Protein AF-A0A524F7U3-F1 (afdb_monomer)

Mean predicted aligned error: 18.58 Å

Sequence (153 aa):
MSISDQEYEEMKANARKRGRNLITVGLILVVAGLVLLVWGIVDVLNIDIESGLPFLWKMIVGGALSSIGIIPFGVGMYFYMASKMDKIAKFYSRATGPAMRYTTENVTDGFATGLQKHGMSLGGKETIKVKCRNCGYLESEDAEFCSKCGQSI

Radius of gyration: 33.36 Å; Cα contacts (8 Å, |Δi|>4): 93; chains: 1; bounding box: 62×38×89 Å

Structure (mmCIF, N/CA/C/O backbone):
data_AF-A0A524F7U3-F1
#
_entry.id   AF-A0A524F7U3-F1
#
loop_
_atom_site.group_PDB
_atom_site.id
_atom_site.type_symbol
_atom_site.label_atom_id
_atom_site.label_alt_id
_atom_site.label_comp_id
_atom_site.label_asym_id
_atom_site.label_entity_id
_atom_site.label_seq_id
_atom_site.pdbx_PDB_ins_code
_atom_site.Cartn_x
_atom_site.Cartn_y
_atom_site.Cartn_z
_atom_site.occupancy
_atom_site.B_iso_or_equiv
_atom_site.auth_seq_id
_atom_site.auth_comp_id
_atom_site.auth_asym_id
_atom_site.auth_atom_id
_atom_site.pdbx_PDB_model_num
ATOM 1 N N . MET A 1 1 ? -21.991 22.739 8.383 1.00 53.78 1 MET A N 1
ATOM 2 C CA . MET A 1 1 ? -21.895 22.686 6.911 1.00 53.78 1 MET A CA 1
ATOM 3 C C . MET A 1 1 ? -21.942 21.216 6.519 1.00 53.78 1 MET A C 1
ATOM 5 O O . MET A 1 1 ? -20.926 20.539 6.579 1.00 53.78 1 MET A O 1
ATOM 9 N N . SER A 1 2 ? -23.143 20.678 6.305 1.00 60.88 2 SER A N 1
ATOM 10 C CA . SER A 1 2 ? -23.339 19.296 5.857 1.00 60.88 2 SER A CA 1
ATOM 11 C C . SER A 1 2 ? -23.103 19.264 4.353 1.00 60.88 2 SER A C 1
ATOM 13 O O . SER A 1 2 ? -23.842 19.903 3.609 1.00 60.88 2 SER A O 1
ATOM 15 N N . ILE A 1 3 ? -22.044 18.578 3.929 1.00 68.19 3 ILE A N 1
ATOM 16 C CA . ILE A 1 3 ? -21.825 18.236 2.520 1.00 68.19 3 ILE A CA 1
ATOM 17 C C . ILE A 1 3 ? -23.086 17.520 2.033 1.00 68.19 3 ILE A C 1
ATOM 19 O O . ILE A 1 3 ? -23.571 16.615 2.716 1.00 68.19 3 ILE A O 1
ATOM 23 N N . SER A 1 4 ? -23.647 17.964 0.909 1.00 80.25 4 SER A N 1
ATOM 24 C CA . SER A 1 4 ? -24.853 17.349 0.359 1.00 80.25 4 SER A CA 1
ATOM 25 C C . SER A 1 4 ? -24.560 15.899 -0.050 1.00 80.25 4 SER A C 1
ATOM 27 O O . SER A 1 4 ? -23.473 15.595 -0.548 1.00 80.25 4 SER A O 1
ATOM 29 N N . ASP A 1 5 ? -25.512 14.982 0.152 1.00 80.69 5 ASP A N 1
ATOM 30 C CA . ASP A 1 5 ? -25.320 13.554 -0.167 1.00 80.69 5 ASP A CA 1
ATOM 31 C C . ASP A 1 5 ? -24.908 13.331 -1.638 1.00 80.69 5 ASP A C 1
ATOM 33 O O . ASP A 1 5 ? -24.185 12.386 -1.956 1.00 80.69 5 ASP A O 1
ATOM 37 N N . GLN A 1 6 ? -25.309 14.242 -2.534 1.00 80.81 6 GLN A N 1
ATOM 38 C CA . GLN A 1 6 ? -24.922 14.236 -3.947 1.00 80.81 6 GLN A CA 1
ATOM 39 C C . GLN A 1 6 ? -23.431 14.545 -4.151 1.00 80.81 6 GLN A C 1
ATOM 41 O O . GLN A 1 6 ? -22.740 13.781 -4.827 1.00 80.81 6 GLN A O 1
ATOM 46 N N . GLU A 1 7 ? -22.903 15.601 -3.523 1.00 79.50 7 GLU A N 1
ATOM 47 C CA . GLU A 1 7 ? -21.473 15.946 -3.599 1.00 79.50 7 GLU A CA 1
ATOM 48 C C . GLU A 1 7 ? -20.590 14.835 -3.014 1.00 79.50 7 GLU A C 1
ATOM 50 O O . GLU A 1 7 ? -19.495 14.557 -3.514 1.00 79.50 7 GLU A O 1
ATOM 55 N N . TYR A 1 8 ? -21.072 14.153 -1.973 1.00 74.06 8 TYR A N 1
ATOM 56 C CA . TYR A 1 8 ? -20.359 13.038 -1.359 1.00 74.06 8 TYR A CA 1
ATOM 57 C C . TYR A 1 8 ? -20.230 11.824 -2.297 1.00 74.06 8 TYR A C 1
ATOM 59 O O . TYR A 1 8 ? -19.153 11.221 -2.399 1.00 74.06 8 TYR A O 1
ATOM 67 N N . GLU A 1 9 ? -21.292 11.483 -3.030 1.00 78.69 9 GLU A N 1
ATOM 68 C CA . GLU A 1 9 ? -21.268 10.385 -4.003 1.00 78.69 9 GLU A CA 1
ATOM 69 C C . GLU A 1 9 ? -20.417 10.715 -5.242 1.00 78.69 9 GLU A C 1
ATOM 71 O O . GLU A 1 9 ? -19.669 9.854 -5.727 1.00 78.69 9 GLU A O 1
ATOM 76 N N . GLU A 1 10 ? -20.422 11.966 -5.712 1.00 80.31 10 GLU A N 1
ATOM 77 C CA . GLU A 1 10 ? -19.547 12.404 -6.809 1.00 80.31 10 GLU A CA 1
ATOM 78 C C . GLU A 1 10 ? -18.062 12.376 -6.420 1.00 80.31 10 GLU A C 1
ATOM 80 O O . GLU A 1 10 ? -17.220 11.866 -7.177 1.00 80.31 10 GLU A O 1
ATOM 85 N N . MET A 1 11 ? -17.724 12.832 -5.209 1.00 73.12 11 MET A N 1
ATOM 86 C CA . MET A 1 11 ? -16.360 12.737 -4.678 1.00 73.12 11 MET A CA 1
ATOM 87 C C . MET A 1 11 ? -15.888 11.280 -4.592 1.00 73.12 11 MET A C 1
ATOM 89 O O . MET A 1 11 ? -14.767 10.960 -5.010 1.00 73.12 11 MET A O 1
ATOM 93 N N . LYS A 1 12 ? -16.753 10.363 -4.140 1.00 74.19 12 LYS A N 1
ATOM 94 C CA . LYS A 1 12 ? -16.455 8.921 -4.112 1.00 74.19 12 LYS A CA 1
ATOM 95 C C . LYS A 1 12 ? -16.252 8.332 -5.507 1.00 74.19 12 LYS A C 1
ATOM 97 O O . LYS A 1 12 ? -15.342 7.515 -5.701 1.00 74.19 12 LYS A O 1
ATOM 102 N N . ALA A 1 13 ? -17.076 8.711 -6.481 1.00 78.38 13 ALA A N 1
ATOM 103 C CA . ALA A 1 13 ? -16.971 8.214 -7.851 1.00 78.38 13 ALA A CA 1
ATOM 104 C C . ALA A 1 13 ? -15.653 8.648 -8.515 1.00 78.38 13 ALA A C 1
ATOM 106 O O . ALA A 1 13 ? -14.965 7.830 -9.141 1.00 78.38 13 ALA A O 1
ATOM 107 N N . ASN A 1 14 ? -15.256 9.904 -8.313 1.00 79.06 14 ASN A N 1
ATOM 108 C CA . ASN A 1 14 ? -14.004 10.446 -8.834 1.00 79.06 14 ASN A CA 1
ATOM 109 C C . ASN A 1 14 ? -12.776 9.837 -8.143 1.00 79.06 14 ASN A C 1
ATOM 111 O O . ASN A 1 14 ? -11.815 9.464 -8.825 1.00 79.06 14 ASN A O 1
ATOM 115 N N . ALA A 1 15 ? -12.829 9.628 -6.824 1.00 70.19 15 ALA A N 1
ATOM 116 C CA . ALA A 1 15 ? -11.778 8.928 -6.085 1.00 70.19 15 ALA A CA 1
ATOM 117 C C . ALA A 1 15 ? -11.594 7.478 -6.572 1.00 70.19 15 ALA A C 1
ATOM 119 O O . ALA A 1 15 ? -10.464 7.018 -6.744 1.00 70.19 15 ALA A O 1
ATOM 120 N N . ARG A 1 16 ? -12.688 6.768 -6.892 1.00 69.81 16 ARG A N 1
ATOM 121 C CA . ARG A 1 16 ? -12.638 5.405 -7.457 1.00 69.81 16 ARG A CA 1
ATOM 122 C C . ARG A 1 16 ? -11.972 5.343 -8.826 1.00 69.81 16 ARG A C 1
ATOM 124 O O . ARG A 1 16 ? -11.188 4.425 -9.074 1.00 6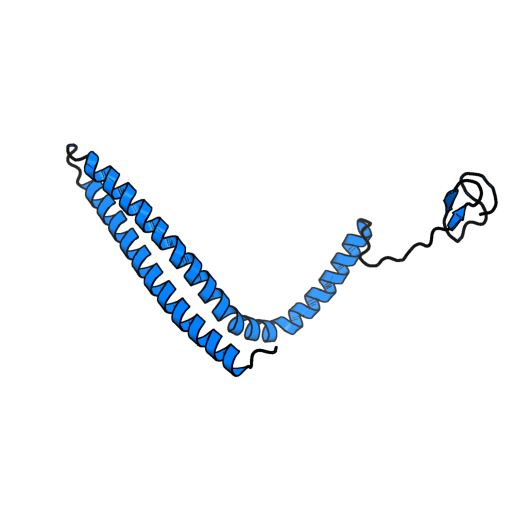9.81 16 ARG A O 1
ATOM 131 N N . LYS A 1 17 ? -12.303 6.277 -9.724 1.00 77.25 17 LYS A N 1
ATOM 132 C CA . LYS A 1 17 ? -11.700 6.341 -11.066 1.00 77.25 17 LYS A CA 1
ATOM 133 C C . LYS A 1 17 ? -10.208 6.654 -10.972 1.00 77.25 17 LYS A C 1
ATOM 135 O O . LYS A 1 17 ? -9.400 5.931 -11.549 1.00 77.25 17 LYS A O 1
ATOM 140 N N . ARG A 1 18 ? -9.840 7.664 -10.176 1.00 74.25 18 ARG A N 1
ATOM 141 C CA . ARG A 1 18 ? -8.436 8.045 -9.959 1.00 74.25 18 ARG A CA 1
ATOM 142 C C . ARG A 1 18 ? -7.631 6.915 -9.314 1.00 74.25 18 ARG A C 1
ATOM 144 O O . ARG A 1 18 ? -6.559 6.599 -9.813 1.00 74.25 18 ARG A O 1
ATOM 151 N N . GLY A 1 19 ? -8.176 6.240 -8.299 1.00 68.88 19 GLY A N 1
ATOM 152 C CA . GLY A 1 19 ? -7.509 5.112 -7.639 1.00 68.88 19 GLY A CA 1
ATOM 153 C C . GLY A 1 19 ? -7.250 3.922 -8.569 1.00 68.88 19 GLY A C 1
ATOM 154 O O . GLY A 1 19 ? -6.168 3.343 -8.544 1.00 68.88 19 GLY A O 1
ATOM 155 N N . ARG A 1 20 ? -8.200 3.586 -9.453 1.00 76.81 20 ARG A N 1
ATOM 156 C CA . ARG A 1 20 ? -8.021 2.495 -10.428 1.00 76.81 20 ARG A CA 1
ATOM 157 C C . ARG A 1 20 ? -6.918 2.795 -11.440 1.00 76.81 20 ARG A C 1
ATOM 159 O O . ARG A 1 20 ? -6.109 1.920 -11.744 1.00 76.81 20 ARG A O 1
ATOM 166 N N . ASN A 1 21 ? -6.873 4.030 -11.929 1.00 80.56 21 ASN A N 1
ATOM 167 C CA . ASN A 1 21 ? -5.836 4.457 -12.860 1.00 80.56 21 ASN A CA 1
ATOM 168 C C . ASN A 1 21 ? -4.463 4.448 -12.173 1.00 80.56 21 ASN A C 1
ATOM 170 O O . ASN A 1 21 ? -3.505 3.945 -12.748 1.00 80.56 21 ASN A O 1
ATOM 174 N N . LEU A 1 22 ? -4.386 4.904 -10.918 1.00 74.81 22 LEU A N 1
ATOM 175 C CA . LEU A 1 22 ? -3.142 4.934 -10.144 1.00 74.81 22 LEU A CA 1
ATOM 176 C C . LEU A 1 22 ?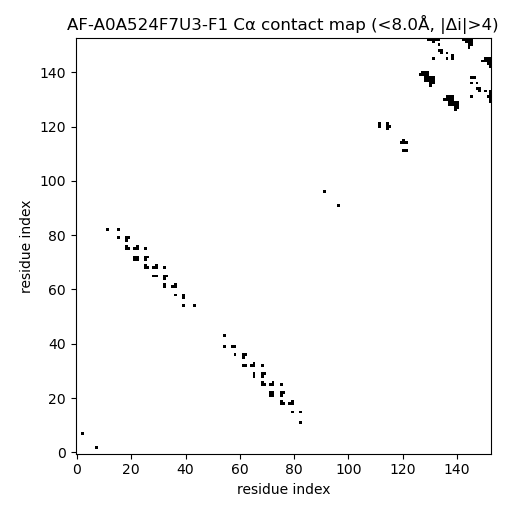 -2.588 3.524 -9.868 1.00 74.81 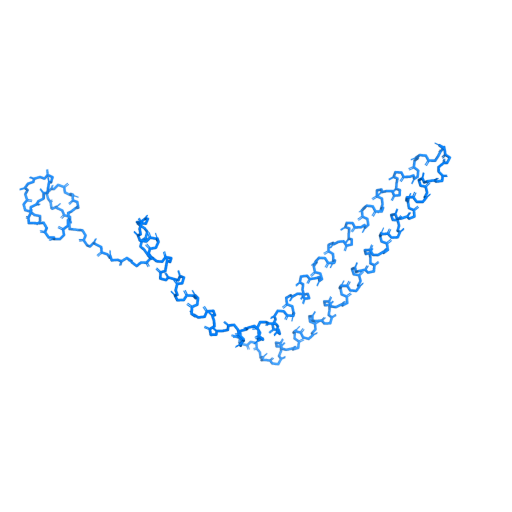22 LEU A C 1
ATOM 178 O O . LEU A 1 22 ? -1.388 3.305 -10.007 1.00 74.81 22 LEU A O 1
ATOM 182 N N . ILE A 1 23 ? -3.456 2.544 -9.581 1.00 72.81 23 ILE A N 1
ATOM 183 C CA . ILE A 1 23 ? -3.055 1.130 -9.458 1.00 72.81 23 ILE A CA 1
ATOM 184 C C . ILE A 1 23 ? -2.562 0.568 -10.785 1.00 72.81 23 ILE A C 1
ATOM 186 O O . ILE A 1 23 ? -1.558 -0.133 -10.811 1.00 72.81 23 ILE A O 1
ATOM 190 N N . THR A 1 24 ? -3.268 0.854 -11.880 1.00 80.81 24 THR A N 1
ATOM 191 C CA . THR A 1 24 ? -2.904 0.324 -13.201 1.00 80.81 24 THR A CA 1
ATOM 192 C C . THR A 1 24 ? -1.528 0.838 -13.616 1.00 80.81 24 THR A C 1
ATOM 194 O O . THR A 1 24 ? -0.676 0.054 -14.023 1.00 80.81 24 THR A O 1
ATOM 197 N N . VAL A 1 25 ? -1.278 2.138 -13.427 1.00 81.69 25 VAL A N 1
ATOM 198 C CA . VAL A 1 25 ? 0.032 2.755 -13.677 1.00 81.69 25 VAL A CA 1
ATOM 199 C C . VAL A 1 25 ? 1.101 2.163 -12.756 1.00 81.69 25 VAL A C 1
ATOM 201 O O . VAL A 1 25 ? 2.167 1.791 -13.238 1.00 81.69 25 VAL A O 1
ATOM 204 N N . GLY A 1 26 ? 0.813 2.006 -11.459 1.00 73.75 26 GLY A N 1
ATOM 205 C CA . GLY A 1 26 ? 1.740 1.384 -10.508 1.00 73.75 26 GLY A CA 1
ATOM 206 C C . GLY A 1 26 ? 2.103 -0.058 -10.879 1.00 73.75 26 GLY A C 1
ATOM 207 O O . GLY A 1 26 ? 3.273 -0.423 -10.843 1.00 73.75 26 GLY A O 1
ATOM 208 N N . LEU A 1 27 ? 1.127 -0.865 -11.305 1.00 80.12 27 LEU A N 1
ATOM 209 C CA . LEU A 1 27 ? 1.347 -2.253 -11.717 1.00 80.12 27 LEU A CA 1
ATOM 210 C C . LEU A 1 27 ? 2.209 -2.340 -12.979 1.00 80.12 27 LEU A C 1
ATOM 212 O O . LEU A 1 27 ? 3.126 -3.153 -13.030 1.00 80.12 27 LEU A O 1
ATOM 216 N N . ILE A 1 28 ? 1.961 -1.476 -13.967 1.00 84.25 28 ILE A N 1
ATOM 217 C CA . ILE A 1 28 ? 2.789 -1.401 -15.180 1.00 84.25 28 ILE A CA 1
ATOM 218 C C . ILE A 1 28 ? 4.238 -1.061 -14.814 1.00 84.25 28 ILE A C 1
ATOM 220 O O . ILE A 1 28 ? 5.159 -1.689 -15.330 1.00 84.25 28 ILE A O 1
ATOM 224 N N . LEU A 1 29 ? 4.448 -0.113 -13.896 1.00 79.12 29 LEU A N 1
ATOM 225 C CA . LEU A 1 29 ? 5.785 0.319 -13.480 1.00 79.12 29 LEU A CA 1
ATOM 226 C C . LEU A 1 29 ? 6.542 -0.783 -12.721 1.00 79.12 29 LEU A C 1
ATOM 228 O O . LEU A 1 29 ? 7.730 -0.992 -12.964 1.00 79.12 29 LEU A O 1
ATOM 232 N N . VAL A 1 30 ? 5.848 -1.535 -11.860 1.00 77.81 30 VAL A N 1
ATOM 233 C CA . VAL A 1 30 ? 6.414 -2.702 -11.161 1.00 77.81 30 VAL A CA 1
ATOM 234 C C . VAL A 1 30 ? 6.767 -3.813 -12.148 1.00 77.81 30 VAL A C 1
ATOM 236 O O . VAL A 1 30 ? 7.872 -4.346 -12.082 1.00 77.81 30 VAL A O 1
ATOM 239 N N . VAL A 1 31 ? 5.876 -4.138 -13.090 1.00 82.62 31 VAL A N 1
ATOM 240 C CA . VAL A 1 31 ? 6.137 -5.158 -14.120 1.00 82.62 31 VAL A CA 1
ATOM 241 C C . VAL A 1 31 ? 7.322 -4.750 -14.999 1.00 82.62 31 VAL A C 1
ATOM 243 O O . VAL A 1 31 ? 8.206 -5.570 -15.234 1.00 82.62 31 VAL A O 1
ATOM 246 N N . ALA A 1 32 ? 7.399 -3.486 -15.420 1.00 80.88 32 ALA A N 1
ATOM 247 C CA . ALA A 1 32 ? 8.533 -2.966 -16.185 1.00 80.88 32 ALA A CA 1
ATOM 248 C C . ALA A 1 32 ? 9.857 -3.063 -15.403 1.00 80.88 32 ALA A C 1
ATOM 250 O O . ALA A 1 32 ? 10.869 -3.494 -15.957 1.00 80.88 32 ALA A O 1
ATOM 251 N N . GLY A 1 33 ? 9.851 -2.732 -14.106 1.00 72.19 33 GLY A N 1
ATOM 252 C CA . GLY A 1 33 ? 11.016 -2.901 -13.232 1.00 72.19 33 GLY A CA 1
ATOM 253 C C . GLY A 1 33 ? 11.439 -4.365 -13.067 1.00 72.19 33 GLY A C 1
ATOM 254 O O . GLY A 1 33 ? 12.629 -4.673 -13.082 1.00 72.19 33 GLY A O 1
ATOM 255 N N . LEU A 1 34 ? 10.475 -5.283 -12.973 1.00 81.50 34 LEU A N 1
ATOM 256 C CA . LEU A 1 34 ? 10.732 -6.720 -12.847 1.00 81.50 34 LEU A CA 1
ATOM 257 C C . LEU A 1 34 ? 11.342 -7.293 -14.136 1.00 81.50 34 LEU A C 1
ATOM 259 O O . LEU A 1 34 ? 12.302 -8.056 -14.073 1.00 81.50 34 LEU A O 1
ATOM 263 N N . VAL A 1 35 ? 10.860 -6.860 -15.305 1.00 82.38 35 VAL A N 1
ATOM 264 C CA . VAL A 1 35 ? 11.445 -7.222 -16.609 1.00 82.38 35 VAL A CA 1
ATOM 265 C C . VAL A 1 35 ? 12.889 -6.729 -16.731 1.00 82.38 35 VAL A C 1
ATOM 267 O O . VAL A 1 35 ? 13.753 -7.494 -17.154 1.00 82.38 35 VAL A O 1
ATOM 270 N N . LEU A 1 36 ? 13.175 -5.492 -16.307 1.00 76.00 36 LEU A N 1
ATOM 271 C CA . LEU A 1 36 ? 14.538 -4.946 -16.283 1.00 76.00 36 LEU A CA 1
ATOM 272 C C . LEU A 1 36 ? 15.473 -5.742 -15.359 1.00 76.00 36 LEU A C 1
ATOM 274 O O . LEU A 1 36 ? 16.625 -5.976 -15.721 1.00 76.00 36 LEU A O 1
ATOM 278 N N . LEU A 1 37 ? 14.988 -6.198 -14.198 1.00 72.19 37 LEU A N 1
ATOM 279 C CA . LEU A 1 37 ? 15.766 -7.063 -13.304 1.00 72.19 37 LEU A CA 1
ATOM 280 C C . LEU A 1 37 ? 16.058 -8.427 -13.932 1.00 72.19 37 LEU A C 1
ATOM 282 O O . LEU A 1 37 ? 17.188 -8.902 -13.851 1.00 72.19 37 LEU A O 1
ATOM 286 N N . VAL A 1 38 ? 15.070 -9.040 -14.589 1.00 79.94 38 VAL A N 1
ATOM 287 C CA . VAL A 1 38 ? 15.258 -10.323 -15.283 1.00 79.94 38 VAL A CA 1
ATOM 288 C C . VAL A 1 38 ? 16.260 -10.179 -16.430 1.00 79.94 38 VAL A C 1
ATOM 290 O O . VAL A 1 38 ? 17.150 -11.014 -16.556 1.00 79.94 38 VAL A O 1
ATOM 293 N N . TRP A 1 39 ? 16.180 -9.102 -17.215 1.00 79.12 39 TRP A N 1
ATOM 294 C CA . TRP A 1 39 ? 17.188 -8.787 -18.235 1.00 79.12 39 TRP A CA 1
ATOM 295 C C . TRP A 1 39 ? 18.585 -8.616 -17.631 1.00 79.12 39 TRP A C 1
ATOM 297 O O . TRP A 1 39 ? 19.542 -9.180 -18.151 1.00 79.12 39 TRP A O 1
ATOM 307 N N . GLY A 1 40 ? 18.701 -7.924 -16.495 1.00 67.38 40 GLY A N 1
ATOM 308 C CA . GLY A 1 40 ? 19.966 -7.809 -15.768 1.00 67.38 40 GLY A CA 1
ATOM 309 C C . GLY A 1 40 ? 20.535 -9.160 -15.319 1.00 67.38 40 GLY A C 1
ATOM 310 O O . GLY A 1 40 ? 21.743 -9.356 -15.378 1.00 67.38 40 GLY A O 1
ATOM 311 N N . ILE A 1 41 ? 19.688 -10.113 -14.916 1.00 71.38 41 ILE A N 1
ATOM 312 C CA . ILE A 1 41 ? 20.115 -11.474 -14.544 1.00 71.38 41 ILE A CA 1
ATOM 313 C C . ILE A 1 41 ? 20.568 -12.273 -15.774 1.00 71.38 41 ILE A C 1
ATOM 315 O O . ILE A 1 41 ? 21.544 -13.014 -15.697 1.00 71.38 41 ILE A O 1
ATOM 319 N N . VAL A 1 42 ? 19.896 -12.126 -16.917 1.00 73.00 42 VAL A N 1
ATOM 320 C CA . VAL A 1 42 ? 20.319 -12.784 -18.165 1.00 73.00 42 VAL A CA 1
ATOM 321 C C . VAL A 1 42 ? 21.663 -12.232 -18.648 1.00 73.00 42 VAL A C 1
ATOM 323 O O . VAL A 1 42 ? 22.511 -13.015 -19.074 1.00 73.00 42 VAL A O 1
ATOM 326 N N . ASP A 1 43 ? 21.899 -10.924 -18.511 1.00 66.69 43 ASP A N 1
ATOM 327 C CA . ASP A 1 43 ? 23.213 -10.317 -18.762 1.00 66.69 43 ASP A 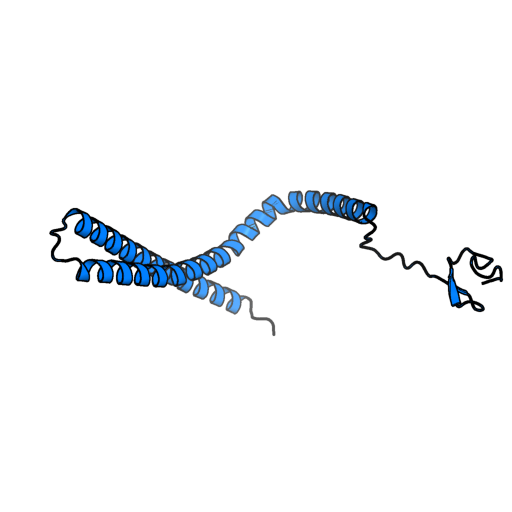CA 1
ATOM 328 C C . ASP A 1 43 ? 24.293 -10.911 -17.828 1.00 66.69 43 ASP A C 1
ATOM 330 O O . ASP A 1 43 ? 25.421 -11.121 -18.262 1.00 66.69 43 ASP A O 1
ATOM 334 N N . VAL A 1 44 ? 23.954 -11.253 -16.573 1.00 62.16 44 VAL A N 1
ATOM 335 C CA . VAL A 1 44 ? 24.879 -11.900 -15.612 1.00 62.16 44 VAL A CA 1
ATOM 336 C C . VAL A 1 44 ? 25.262 -13.325 -16.009 1.00 62.16 44 VAL A C 1
ATOM 338 O O . VAL A 1 44 ? 26.382 -13.765 -15.760 1.00 62.16 44 VAL A O 1
ATOM 341 N N . LEU A 1 45 ? 24.345 -14.069 -16.621 1.00 66.44 45 LEU A N 1
ATOM 342 C CA . LEU A 1 45 ? 24.605 -15.449 -17.040 1.00 66.44 45 LEU A CA 1
ATOM 343 C C . LEU A 1 45 ? 25.365 -15.536 -18.375 1.00 66.44 45 LEU A C 1
ATOM 345 O O . LEU A 1 45 ? 25.818 -16.619 -18.733 1.00 66.44 45 LEU A O 1
ATOM 349 N N . ASN A 1 46 ? 25.536 -14.410 -19.077 1.00 68.75 46 ASN A N 1
ATOM 350 C CA . ASN A 1 46 ? 26.279 -14.295 -20.337 1.00 68.75 46 ASN A CA 1
ATOM 351 C C . ASN A 1 46 ? 27.609 -13.516 -20.190 1.00 68.75 46 ASN A C 1
ATOM 353 O O . ASN A 1 46 ? 28.109 -12.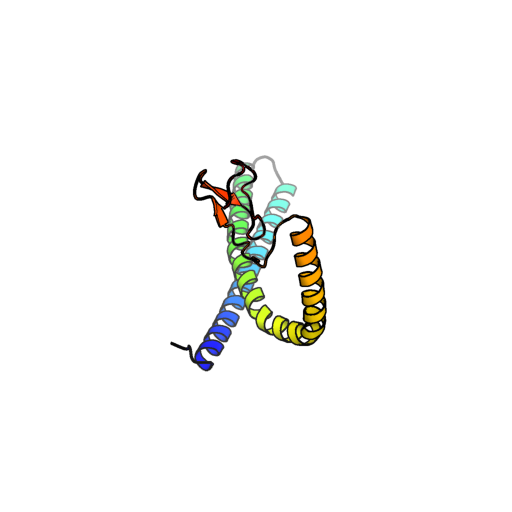982 -21.176 1.00 68.75 46 ASN A O 1
ATOM 357 N N . ILE A 1 47 ? 28.175 -13.396 -18.979 1.00 64.94 47 ILE A N 1
ATOM 358 C CA . ILE A 1 47 ? 29.340 -12.525 -18.723 1.00 64.94 47 ILE A CA 1
ATOM 359 C C . ILE A 1 47 ? 30.624 -13.027 -19.410 1.00 64.94 47 ILE A C 1
ATOM 361 O O . ILE A 1 47 ? 31.182 -14.053 -19.022 1.00 64.94 47 ILE A O 1
ATOM 365 N N . ASP A 1 48 ? 31.162 -12.186 -20.300 1.00 57.34 48 ASP A N 1
ATOM 366 C CA . ASP A 1 48 ? 32.601 -11.971 -20.485 1.00 57.34 48 ASP A CA 1
ATOM 367 C C . ASP A 1 48 ? 33.094 -10.945 -19.441 1.00 57.34 48 ASP A C 1
ATOM 369 O O . ASP A 1 48 ? 32.504 -9.880 -19.248 1.00 57.34 48 ASP A O 1
ATOM 373 N N . ILE A 1 49 ? 34.177 -11.269 -18.729 1.00 55.28 49 ILE A N 1
ATOM 374 C CA . ILE A 1 49 ? 34.640 -10.612 -17.482 1.00 55.28 49 ILE A CA 1
ATOM 375 C C . ILE A 1 49 ? 35.085 -9.137 -17.665 1.00 55.28 49 ILE A C 1
ATOM 377 O O . ILE A 1 49 ? 35.338 -8.426 -16.692 1.00 55.28 49 ILE A O 1
ATOM 381 N N . GLU A 1 50 ? 35.117 -8.619 -18.891 1.00 56.31 50 GLU A N 1
ATOM 382 C CA . GLU A 1 50 ? 35.602 -7.268 -19.207 1.00 56.31 50 GLU A CA 1
ATOM 383 C C . GLU A 1 50 ? 34.563 -6.149 -18.944 1.00 56.31 50 GLU A C 1
ATOM 385 O O . GLU A 1 50 ? 34.915 -4.974 -18.832 1.00 56.31 50 GLU A O 1
ATOM 390 N N . SER A 1 51 ? 33.279 -6.482 -18.754 1.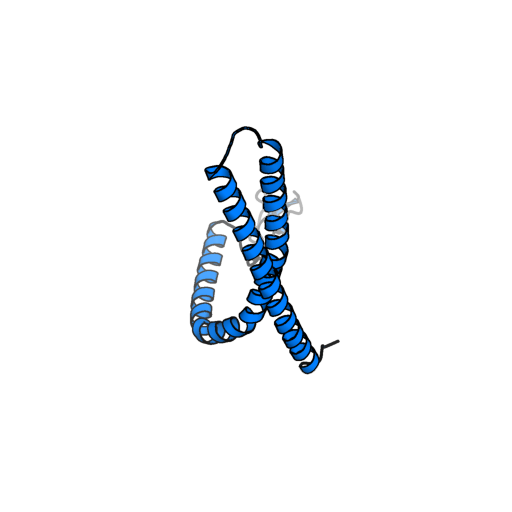00 59.72 51 SER A N 1
ATOM 391 C CA . SER A 1 51 ? 32.177 -5.506 -18.640 1.00 59.72 51 SER A CA 1
ATOM 392 C C . SER A 1 51 ? 31.634 -5.298 -17.212 1.00 59.72 51 SER A C 1
ATOM 394 O O . SER A 1 51 ? 30.430 -5.113 -17.018 1.00 59.72 51 SER A O 1
ATOM 396 N N . GLY A 1 52 ? 32.489 -5.320 -16.185 1.00 56.12 52 GLY A N 1
ATOM 397 C CA . GLY A 1 52 ? 32.064 -5.214 -14.775 1.00 56.12 52 GLY A CA 1
ATOM 398 C C . GLY A 1 52 ? 31.429 -3.870 -14.359 1.00 56.12 52 GLY A C 1
ATOM 399 O O . GLY A 1 52 ? 30.568 -3.838 -13.479 1.00 56.12 52 GLY A O 1
ATOM 400 N N . LEU A 1 53 ? 31.790 -2.752 -15.004 1.00 59.50 53 LEU A N 1
ATOM 401 C CA . LEU A 1 53 ? 31.235 -1.418 -14.704 1.00 59.50 53 LEU A CA 1
ATOM 402 C C . LEU A 1 53 ? 29.763 -1.204 -15.140 1.00 59.50 53 LEU A C 1
ATOM 404 O O . LEU A 1 53 ? 28.980 -0.707 -14.326 1.00 59.50 53 LEU A O 1
ATOM 408 N N . PRO A 1 54 ? 29.330 -1.552 -16.372 1.00 64.19 54 PRO A N 1
ATOM 409 C CA . PRO A 1 54 ? 27.935 -1.361 -16.796 1.00 64.19 54 PRO A CA 1
ATOM 410 C C . PRO A 1 54 ? 26.930 -2.257 -16.052 1.00 64.19 54 PRO A C 1
ATOM 412 O O . PRO A 1 54 ? 25.742 -1.935 -16.011 1.00 64.19 54 PRO A O 1
ATOM 415 N N . PHE A 1 55 ? 27.386 -3.347 -15.429 1.00 62.38 55 PHE A N 1
ATOM 416 C CA . PHE A 1 55 ? 26.549 -4.235 -14.620 1.00 62.38 55 PHE A CA 1
ATOM 417 C C . PHE A 1 55 ? 26.066 -3.573 -13.316 1.00 62.38 55 PHE A C 1
ATOM 419 O O . PHE A 1 55 ? 24.861 -3.530 -13.052 1.00 62.38 55 PHE A O 1
ATOM 426 N N . LEU A 1 56 ? 26.984 -2.997 -12.529 1.00 64.75 56 LEU A N 1
ATOM 427 C CA . LEU A 1 56 ? 26.639 -2.341 -11.259 1.00 64.75 56 LEU A CA 1
ATOM 428 C C . LEU A 1 56 ? 25.675 -1.165 -11.474 1.00 64.75 56 LEU A C 1
ATOM 430 O O . LEU A 1 56 ? 24.732 -0.985 -10.704 1.00 64.75 56 LEU A O 1
ATOM 434 N N . TRP A 1 57 ? 25.848 -0.415 -12.566 1.00 68.31 57 TRP A N 1
ATOM 435 C CA . TRP A 1 57 ? 24.935 0.665 -12.944 1.00 68.31 57 TRP A CA 1
ATOM 436 C C . TRP A 1 57 ? 23.518 0.154 -13.247 1.00 68.31 57 TRP A C 1
ATOM 438 O O . TRP A 1 57 ? 22.544 0.713 -12.744 1.00 68.31 57 TRP A O 1
ATOM 448 N N . LYS A 1 58 ? 23.379 -0.940 -14.010 1.00 66.06 58 LYS A N 1
ATOM 449 C CA . LYS A 1 58 ? 22.071 -1.538 -14.332 1.00 66.06 58 LYS A CA 1
ATOM 450 C C . LYS A 1 58 ? 21.346 -2.071 -13.088 1.00 66.06 58 LYS A C 1
ATOM 452 O O . LYS A 1 58 ? 20.135 -1.879 -12.983 1.00 66.06 58 LYS A O 1
ATOM 457 N N . MET A 1 59 ? 22.054 -2.664 -12.120 1.00 66.56 59 MET A N 1
ATOM 458 C CA . MET A 1 59 ? 21.446 -3.088 -10.845 1.00 66.56 59 MET A CA 1
ATOM 459 C C . MET A 1 59 ? 20.992 -1.905 -9.982 1.00 66.56 59 MET A C 1
ATOM 461 O O . MET A 1 59 ? 19.893 -1.948 -9.430 1.00 66.56 59 MET A O 1
ATOM 465 N N . ILE A 1 60 ? 21.795 -0.842 -9.881 1.00 75.00 60 ILE A N 1
ATOM 466 C CA . ILE A 1 60 ? 21.437 0.351 -9.096 1.00 75.00 60 ILE A CA 1
ATOM 467 C C . ILE A 1 60 ? 20.240 1.071 -9.730 1.00 75.00 60 ILE A C 1
ATOM 469 O O . ILE A 1 60 ? 19.292 1.421 -9.027 1.00 75.00 60 ILE A O 1
ATOM 473 N N . VAL A 1 61 ? 20.235 1.236 -11.056 1.00 74.19 61 VAL A N 1
ATOM 474 C CA . VAL A 1 61 ? 19.128 1.872 -11.786 1.00 74.19 61 VAL A CA 1
ATOM 475 C C . VAL A 1 61 ? 17.859 1.016 -11.731 1.00 74.19 61 VAL A C 1
ATOM 477 O O . VAL A 1 61 ? 16.783 1.549 -11.461 1.00 74.19 61 VAL A O 1
ATOM 480 N N . GLY A 1 62 ? 17.962 -0.305 -11.910 1.00 66.75 62 GLY A N 1
ATOM 481 C CA . GLY A 1 62 ? 16.821 -1.220 -11.785 1.00 66.75 62 GLY A CA 1
ATOM 482 C C . GLY A 1 62 ? 16.244 -1.254 -10.366 1.00 66.75 62 GLY A C 1
ATOM 483 O O . GLY A 1 62 ? 15.027 -1.174 -10.179 1.00 66.75 62 GLY A O 1
ATOM 484 N N . GLY A 1 63 ? 17.116 -1.282 -9.355 1.00 69.88 63 GLY A N 1
ATOM 485 C CA . GLY A 1 63 ? 16.733 -1.213 -7.946 1.00 69.88 63 GLY A CA 1
ATOM 486 C C . GLY A 1 63 ? 16.024 0.096 -7.595 1.00 69.88 63 GLY A C 1
ATOM 487 O O . GLY A 1 63 ? 14.934 0.067 -7.015 1.00 69.88 63 GLY A O 1
ATOM 488 N N . ALA A 1 64 ? 16.580 1.238 -8.006 1.00 75.75 64 ALA A N 1
ATOM 489 C CA . ALA A 1 64 ? 15.995 2.560 -7.774 1.00 75.75 64 ALA A CA 1
ATOM 490 C C . ALA A 1 64 ? 14.636 2.734 -8.478 1.00 75.75 64 ALA A C 1
ATOM 492 O O . ALA A 1 64 ? 13.685 3.252 -7.893 1.00 75.75 64 ALA A O 1
ATOM 493 N N . LEU A 1 65 ? 14.502 2.247 -9.714 1.00 73.81 65 LEU A N 1
ATOM 494 C CA . LEU A 1 65 ? 13.248 2.346 -10.461 1.00 73.81 65 LEU A CA 1
ATOM 495 C C . LEU A 1 65 ? 12.139 1.478 -9.841 1.00 73.81 65 LEU A C 1
ATOM 497 O O . LEU A 1 65 ? 10.985 1.902 -9.767 1.00 73.81 65 LEU A O 1
ATOM 501 N N . SER A 1 66 ? 12.488 0.290 -9.332 1.00 66.50 66 SER A N 1
ATOM 502 C CA . SER A 1 66 ? 11.529 -0.593 -8.651 1.00 66.50 66 SER A CA 1
ATOM 503 C C . SER A 1 66 ? 11.017 0.003 -7.334 1.00 66.50 66 SER A C 1
ATOM 505 O O . SER A 1 66 ? 9.824 -0.072 -7.035 1.00 66.50 66 SER A O 1
ATOM 507 N N . SER A 1 67 ? 11.889 0.676 -6.580 1.00 72.25 67 SER A N 1
ATOM 508 C CA . SER A 1 67 ? 11.528 1.322 -5.315 1.00 72.25 67 SER A CA 1
ATOM 509 C C . SER A 1 67 ? 10.655 2.559 -5.537 1.00 72.25 67 SER A C 1
ATOM 511 O O . SER A 1 67 ? 9.690 2.761 -4.797 1.00 72.25 67 SER A O 1
ATOM 513 N N . ILE A 1 68 ? 10.882 3.308 -6.621 1.00 77.38 68 ILE A N 1
ATOM 514 C CA . ILE A 1 68 ? 9.974 4.379 -7.062 1.00 77.38 68 ILE A CA 1
ATOM 515 C C . ILE A 1 68 ? 8.601 3.821 -7.478 1.00 77.38 68 ILE A C 1
ATOM 517 O O . ILE A 1 68 ? 7.598 4.492 -7.260 1.00 77.38 68 ILE A O 1
ATOM 521 N N . GLY A 1 69 ? 8.521 2.601 -8.023 1.00 68.62 69 GLY A N 1
ATOM 522 C CA . GLY A 1 69 ? 7.257 1.958 -8.416 1.00 68.62 69 GLY A CA 1
ATOM 523 C C . GLY A 1 69 ? 6.419 1.403 -7.255 1.00 68.62 69 GLY A C 1
ATOM 524 O O . GLY A 1 69 ? 5.187 1.426 -7.317 1.00 68.62 69 GLY A O 1
ATOM 525 N N . ILE A 1 70 ? 7.055 0.960 -6.167 1.00 74.12 70 ILE A N 1
ATOM 526 C CA . ILE A 1 70 ? 6.363 0.404 -4.988 1.00 74.12 70 ILE A CA 1
ATOM 527 C C . ILE A 1 70 ? 5.538 1.472 -4.257 1.00 74.12 70 ILE A C 1
ATOM 529 O O . ILE A 1 70 ? 4.435 1.188 -3.789 1.00 74.12 70 ILE A O 1
ATOM 533 N N . ILE A 1 71 ? 6.031 2.709 -4.193 1.00 78.75 71 ILE A N 1
ATOM 534 C CA . ILE A 1 71 ? 5.371 3.820 -3.492 1.00 78.75 71 ILE A CA 1
ATOM 535 C C . ILE A 1 71 ? 3.975 4.137 -4.079 1.00 78.75 71 ILE A C 1
ATOM 537 O O . ILE A 1 71 ? 2.991 4.063 -3.338 1.00 78.75 71 ILE A O 1
ATOM 541 N N . PRO A 1 72 ? 3.813 4.436 -5.385 1.00 74.81 72 PRO A N 1
ATOM 542 C CA . PRO A 1 72 ? 2.502 4.687 -5.975 1.00 74.81 72 PRO A CA 1
ATOM 543 C C . PRO A 1 72 ? 1.620 3.435 -5.989 1.00 74.81 72 PRO A C 1
ATOM 545 O O . PRO A 1 72 ? 0.401 3.562 -5.872 1.00 74.81 72 PRO A O 1
ATOM 548 N N . PHE A 1 73 ? 2.193 2.228 -6.069 1.00 73.69 73 PHE A N 1
ATOM 549 C CA . PHE A 1 73 ? 1.419 0.990 -5.974 1.00 73.69 73 PHE A CA 1
ATOM 550 C C . PHE A 1 73 ? 0.814 0.799 -4.574 1.00 73.69 73 PHE A C 1
ATOM 552 O O . PHE A 1 73 ? -0.382 0.533 -4.455 1.00 73.69 73 PHE A O 1
ATOM 559 N N . GLY A 1 74 ? 1.598 1.021 -3.515 1.00 76.75 74 GLY A N 1
ATOM 560 C CA . GLY A 1 74 ? 1.132 0.953 -2.128 1.00 76.75 74 GLY A CA 1
ATOM 561 C C . GLY A 1 74 ? 0.067 2.006 -1.815 1.00 76.75 74 GLY A C 1
ATOM 562 O O . GLY A 1 74 ? -0.986 1.681 -1.260 1.00 76.75 74 GLY A O 1
ATOM 563 N N . VAL A 1 75 ? 0.282 3.252 -2.248 1.00 77.94 75 VAL A N 1
ATOM 564 C CA 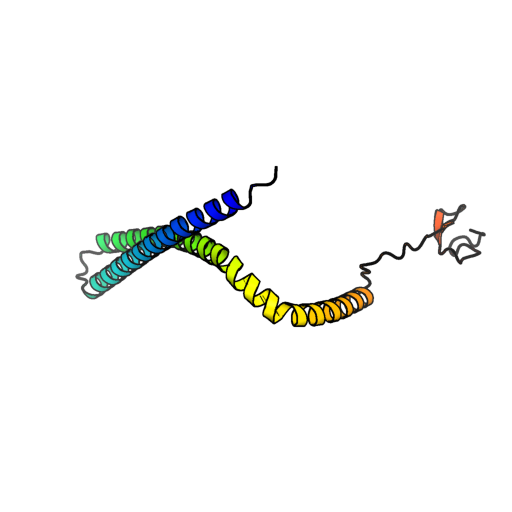. VAL A 1 75 ? -0.700 4.338 -2.078 1.00 77.94 75 VAL A CA 1
ATOM 565 C C . VAL A 1 75 ? -1.981 4.050 -2.871 1.00 77.94 75 VAL A C 1
ATOM 567 O O . VAL A 1 75 ? -3.085 4.183 -2.338 1.00 77.94 75 VAL A O 1
ATOM 570 N N . GLY A 1 76 ? -1.863 3.595 -4.121 1.00 72.69 76 GLY A N 1
ATOM 571 C CA . GLY A 1 76 ? -3.008 3.215 -4.950 1.00 72.69 76 GLY A CA 1
ATOM 572 C C . GLY A 1 76 ? -3.814 2.063 -4.347 1.00 72.69 76 GLY A C 1
ATOM 573 O O . GLY A 1 76 ? -5.046 2.127 -4.295 1.00 72.69 76 GLY A O 1
ATOM 574 N N . MET A 1 77 ? -3.130 1.038 -3.833 1.00 75.00 77 MET A N 1
ATOM 575 C CA . MET A 1 77 ? -3.750 -0.111 -3.174 1.00 75.00 77 MET A CA 1
ATOM 576 C C . MET A 1 77 ? -4.492 0.300 -1.900 1.00 75.00 77 MET A C 1
ATOM 578 O O . MET A 1 77 ? -5.636 -0.117 -1.710 1.00 75.00 77 MET A O 1
ATOM 582 N N . TYR A 1 78 ? -3.900 1.165 -1.074 1.00 76.31 78 TYR A N 1
ATOM 583 C CA . TYR A 1 78 ? -4.542 1.685 0.134 1.00 76.31 78 TYR A CA 1
ATOM 584 C C . TYR A 1 78 ? -5.855 2.418 -0.186 1.00 76.31 78 TYR A C 1
ATOM 586 O O . TYR A 1 78 ? -6.904 2.110 0.387 1.00 76.31 78 TYR A O 1
ATOM 594 N N . PHE A 1 79 ? -5.837 3.315 -1.179 1.00 69.94 79 PHE A N 1
ATOM 595 C CA . PHE A 1 79 ? -7.036 4.035 -1.630 1.00 69.94 79 PHE A CA 1
ATOM 596 C C . PHE A 1 79 ? -8.112 3.110 -2.221 1.00 69.94 79 PHE A C 1
ATOM 598 O O . PHE A 1 79 ? -9.312 3.332 -2.028 1.00 69.94 79 PHE A O 1
ATOM 605 N N . TYR A 1 80 ? -7.718 2.050 -2.926 1.00 69.44 80 TYR A N 1
ATOM 606 C CA . TYR A 1 80 ? -8.659 1.074 -3.478 1.00 69.44 80 TYR A CA 1
ATOM 607 C C . TYR A 1 80 ? -9.298 0.191 -2.409 1.00 69.44 80 TYR A C 1
ATOM 609 O O . TYR A 1 80 ? -10.512 -0.042 -2.458 1.00 69.44 80 TYR A O 1
ATOM 617 N N . MET A 1 81 ? -8.511 -0.246 -1.424 1.00 67.69 81 MET A N 1
ATOM 618 C CA . MET A 1 81 ? -9.001 -1.011 -0.280 1.00 67.69 81 MET A CA 1
ATOM 619 C C . MET A 1 81 ? -10.017 -0.174 0.506 1.00 67.69 81 MET A C 1
ATOM 621 O O . MET A 1 81 ? -11.153 -0.610 0.698 1.00 67.69 81 MET A O 1
ATOM 625 N N . ALA A 1 82 ? -9.669 1.076 0.833 1.00 68.50 82 ALA A N 1
ATOM 626 C CA . ALA A 1 82 ? -10.560 2.016 1.513 1.00 68.50 82 ALA A CA 1
ATOM 627 C C . ALA A 1 82 ? -11.878 2.240 0.746 1.00 68.50 82 ALA A C 1
ATOM 629 O O . ALA A 1 82 ? -12.953 2.291 1.342 1.00 68.50 82 ALA A O 1
ATOM 630 N N . SER A 1 83 ? -11.836 2.290 -0.590 1.00 65.06 83 SER A N 1
ATOM 631 C CA . SER A 1 83 ? -13.043 2.481 -1.404 1.00 65.06 83 SER A CA 1
ATOM 632 C C . SER A 1 83 ? -13.971 1.258 -1.467 1.00 65.06 83 SER A C 1
ATOM 634 O O . SER A 1 83 ? -15.184 1.405 -1.686 1.00 65.06 83 SER A O 1
ATOM 636 N N . LYS A 1 84 ? -13.426 0.046 -1.298 1.00 62.22 84 LYS A N 1
ATOM 637 C CA . LYS A 1 84 ? -14.207 -1.200 -1.241 1.00 62.22 84 LYS A CA 1
ATOM 638 C C . LYS A 1 84 ? -14.713 -1.533 0.160 1.00 62.22 84 LYS A C 1
ATOM 640 O O . LYS A 1 84 ? -15.744 -2.206 0.253 1.00 62.22 84 LYS A O 1
ATOM 645 N N . MET A 1 85 ? -14.064 -1.030 1.211 1.00 60.84 85 MET A N 1
ATOM 646 C CA . MET A 1 85 ? -14.506 -1.236 2.593 1.00 60.84 85 MET A CA 1
ATOM 647 C C . MET A 1 85 ? -15.947 -0.778 2.814 1.00 60.84 85 MET A C 1
ATOM 649 O O . MET A 1 85 ? -16.679 -1.470 3.495 1.00 60.84 85 MET A O 1
ATOM 653 N N . ASP A 1 86 ? -16.420 0.282 2.159 1.00 65.38 86 ASP A N 1
ATOM 654 C CA . ASP A 1 86 ? -17.813 0.743 2.297 1.00 65.38 86 ASP A CA 1
ATOM 655 C C . ASP A 1 86 ? -18.849 -0.308 1.825 1.00 65.38 86 ASP A C 1
ATOM 657 O O . ASP A 1 86 ? -19.898 -0.515 2.438 1.00 65.38 86 ASP A O 1
ATOM 661 N N . LYS A 1 87 ? -18.534 -1.058 0.757 1.00 59.81 87 LYS A N 1
ATOM 662 C CA . LYS A 1 87 ? -19.408 -2.141 0.274 1.00 59.81 87 LYS A CA 1
ATOM 663 C C . LYS A 1 87 ? -19.314 -3.370 1.173 1.00 59.81 87 LYS A C 1
ATOM 665 O O . LYS A 1 87 ? -20.338 -3.930 1.547 1.00 59.81 87 LYS A O 1
ATOM 670 N N . ILE A 1 88 ? -18.096 -3.772 1.529 1.00 61.34 88 ILE A N 1
ATOM 671 C CA . ILE A 1 88 ? -17.849 -4.964 2.349 1.00 61.34 88 ILE A CA 1
ATOM 672 C C . ILE A 1 88 ? -18.388 -4.749 3.769 1.00 61.34 88 ILE A C 1
ATOM 674 O O . ILE A 1 88 ? -19.060 -5.627 4.291 1.00 61.34 88 ILE A O 1
ATOM 678 N N . ALA A 1 89 ? -18.219 -3.561 4.347 1.00 60.47 89 ALA A N 1
ATOM 679 C CA . ALA A 1 89 ? -18.715 -3.202 5.671 1.00 60.47 89 ALA A CA 1
ATOM 680 C C . ALA A 1 89 ? -20.244 -3.241 5.760 1.00 60.47 89 ALA A C 1
ATOM 682 O O . ALA A 1 89 ? -20.759 -3.679 6.780 1.00 60.47 89 ALA A O 1
ATOM 683 N N . LYS A 1 90 ? -20.985 -2.855 4.709 1.00 64.88 90 LYS A N 1
ATOM 684 C CA . LYS A 1 90 ? -22.457 -2.979 4.689 1.00 64.88 90 LYS A CA 1
ATOM 685 C C . LYS A 1 90 ? -22.940 -4.431 4.624 1.00 64.88 90 LYS A C 1
ATOM 687 O O . LYS A 1 90 ? -23.979 -4.745 5.200 1.00 64.88 90 LYS A O 1
ATOM 692 N N . PHE A 1 91 ? -22.212 -5.311 3.936 1.00 63.75 91 PHE A N 1
ATOM 693 C CA . PHE A 1 91 ? -22.537 -6.742 3.905 1.00 63.75 91 PHE A CA 1
ATOM 694 C C . PHE A 1 91 ? -22.123 -7.447 5.199 1.00 63.75 91 PHE A C 1
ATOM 696 O O . PHE A 1 91 ? -22.927 -8.169 5.787 1.00 63.75 91 PHE A O 1
ATOM 703 N N . TYR A 1 92 ? -20.915 -7.175 5.692 1.00 62.16 92 TYR A N 1
ATOM 704 C CA . TYR A 1 92 ? -20.438 -7.707 6.961 1.00 62.16 92 TYR A CA 1
ATOM 705 C C . TYR A 1 92 ? -21.294 -7.218 8.123 1.00 62.16 92 TYR A C 1
ATOM 707 O O . TYR A 1 92 ? -21.690 -8.041 8.934 1.00 62.16 92 TYR A O 1
ATOM 715 N N . SER A 1 93 ? -21.672 -5.941 8.199 1.00 62.19 93 SER A N 1
ATOM 716 C CA . SER A 1 93 ? -22.486 -5.438 9.315 1.00 62.19 93 SER A CA 1
ATOM 717 C C . SER A 1 93 ? -23.883 -6.056 9.369 1.00 62.19 93 SER A C 1
ATOM 719 O O . SER A 1 93 ? -24.407 -6.266 10.457 1.00 62.19 93 SER A O 1
ATOM 721 N N . ARG A 1 94 ? -24.476 -6.418 8.226 1.00 71.06 94 ARG A N 1
ATOM 722 C CA . ARG A 1 94 ? -25.772 -7.114 8.198 1.00 71.06 94 ARG A CA 1
ATOM 723 C C . ARG A 1 94 ? -25.666 -8.585 8.593 1.00 71.06 94 ARG A C 1
ATOM 725 O O . ARG A 1 94 ? -26.544 -9.072 9.293 1.00 71.06 94 ARG A O 1
ATOM 732 N N . ALA A 1 95 ? -24.606 -9.277 8.174 1.00 67.06 95 ALA A N 1
ATOM 733 C CA . ALA A 1 95 ? -24.410 -10.696 8.480 1.00 67.06 95 ALA A CA 1
ATOM 734 C C . ALA A 1 95 ? -23.818 -10.936 9.883 1.00 67.06 95 ALA A C 1
ATOM 736 O O . ALA A 1 95 ? -24.208 -11.869 10.575 1.00 67.06 95 ALA A O 1
ATOM 737 N N . THR A 1 96 ? -22.893 -10.081 10.319 1.00 68.56 96 THR A N 1
ATOM 738 C CA . THR A 1 96 ? -22.181 -10.199 11.604 1.00 68.56 96 THR A CA 1
ATOM 739 C C . THR A 1 96 ? -22.718 -9.269 12.684 1.00 68.56 96 THR A C 1
ATOM 741 O O . THR A 1 96 ? -22.345 -9.437 13.834 1.00 68.56 96 THR A O 1
ATOM 744 N N . GLY A 1 97 ? -23.622 -8.335 12.370 1.00 70.25 97 GLY A N 1
ATOM 745 C CA . GLY A 1 97 ? -24.225 -7.412 13.339 1.00 70.25 97 GLY A CA 1
ATOM 746 C C . GLY A 1 97 ? -24.801 -8.085 14.592 1.00 70.25 97 GLY A C 1
ATOM 747 O O . GLY A 1 97 ? -24.420 -7.688 15.694 1.00 70.25 97 GLY A O 1
ATOM 748 N N . PRO A 1 98 ? -25.669 -9.111 14.476 1.00 72.62 98 PRO A N 1
ATOM 749 C CA . PRO A 1 98 ? -26.215 -9.784 15.655 1.00 72.62 98 PRO A CA 1
ATOM 750 C C . PRO A 1 98 ? -25.167 -10.622 16.409 1.00 72.62 98 PRO A C 1
ATOM 752 O O . PRO A 1 98 ? -25.168 -10.624 17.637 1.00 72.62 98 PRO A O 1
ATOM 755 N N . ALA A 1 99 ? -24.229 -11.265 15.703 1.00 73.12 99 ALA A N 1
ATOM 756 C CA . ALA A 1 99 ? -23.160 -12.052 16.325 1.00 73.12 99 ALA A CA 1
ATOM 757 C C . ALA A 1 99 ? -22.142 -11.167 17.068 1.00 73.12 99 ALA A C 1
ATOM 759 O O . ALA A 1 99 ? -21.775 -11.461 18.201 1.00 73.12 99 ALA A O 1
ATOM 760 N N . MET A 1 100 ? -21.752 -10.038 16.469 1.00 65.50 100 MET A N 1
ATOM 761 C CA . MET A 1 100 ? -20.887 -9.038 17.092 1.00 65.50 100 MET A CA 1
ATOM 762 C C . MET A 1 100 ? -21.520 -8.499 18.367 1.00 65.50 100 MET A C 1
ATOM 764 O O . MET A 1 100 ? -20.827 -8.454 19.370 1.00 65.50 100 MET A O 1
ATOM 768 N N . ARG A 1 101 ? -22.816 -8.152 18.390 1.00 70.25 101 ARG A N 1
ATOM 769 C CA . ARG A 1 101 ? -23.467 -7.650 19.620 1.00 70.25 101 ARG A CA 1
ATOM 770 C C . ARG A 1 101 ? -23.370 -8.647 20.775 1.00 70.25 101 ARG A C 1
ATOM 772 O O . ARG A 1 101 ? -22.937 -8.253 21.851 1.00 70.25 101 ARG A O 1
ATOM 779 N N . TYR A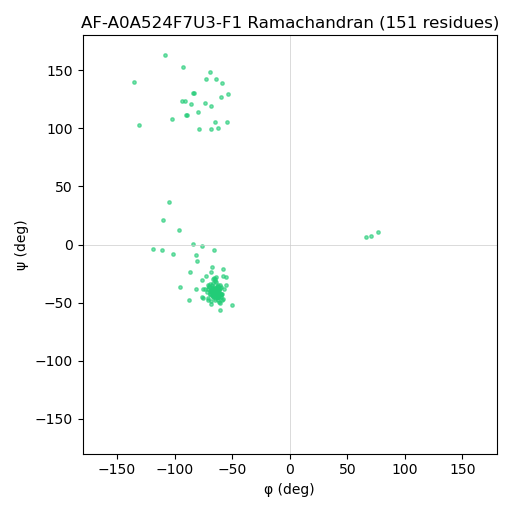 1 102 ? -23.666 -9.922 20.520 1.00 77.69 102 TYR A N 1
ATOM 780 C CA . TYR A 1 102 ? -23.558 -10.975 21.532 1.00 77.69 102 TYR A CA 1
ATOM 781 C C . TYR A 1 102 ? -22.117 -11.170 22.025 1.00 77.69 102 TYR A C 1
ATOM 783 O O . TYR A 1 102 ? -21.873 -11.313 23.220 1.00 77.69 102 TYR A O 1
ATOM 791 N N . THR A 1 103 ? -21.131 -11.143 21.125 1.00 78.19 103 THR A N 1
ATOM 792 C CA . THR A 1 103 ? -19.721 -11.228 21.527 1.00 78.19 103 THR A CA 1
ATOM 793 C C . THR A 1 103 ? -19.273 -9.977 22.274 1.00 78.19 103 THR A C 1
ATOM 795 O O . THR A 1 103 ? -18.546 -10.100 23.249 1.00 78.19 103 THR A O 1
ATOM 798 N N . THR A 1 104 ? -19.711 -8.787 21.862 1.00 77.50 104 THR A N 1
ATOM 799 C CA . THR A 1 104 ? -19.273 -7.536 22.492 1.00 77.50 104 THR A CA 1
ATOM 800 C C . THR A 1 104 ? -19.766 -7.469 23.928 1.00 77.50 104 THR A C 1
ATOM 802 O O . THR A 1 104 ? -18.956 -7.166 24.785 1.00 77.50 104 THR A O 1
ATOM 805 N N . GLU A 1 105 ? -21.028 -7.828 24.190 1.00 79.94 105 GLU A N 1
ATOM 806 C CA . GLU A 1 105 ? -21.637 -7.827 25.530 1.00 79.94 105 GLU A CA 1
ATOM 807 C C . GLU A 1 105 ? -20.906 -8.782 26.490 1.00 79.94 105 GLU A C 1
ATOM 809 O O . GLU A 1 105 ? -20.405 -8.363 27.533 1.00 79.94 105 GLU A O 1
ATOM 814 N N . ASN A 1 106 ? -20.692 -10.031 26.062 1.00 79.00 106 ASN A N 1
ATOM 815 C CA . ASN A 1 106 ? -19.963 -11.025 26.856 1.00 79.00 106 ASN A CA 1
ATOM 816 C C . ASN A 1 106 ? -18.475 -10.673 27.044 1.00 79.00 106 ASN A C 1
ATOM 818 O O . ASN A 1 106 ? -17.880 -10.980 28.079 1.00 79.00 106 ASN A O 1
ATOM 822 N N . VAL A 1 107 ? -17.851 -10.032 26.049 1.00 82.94 107 VAL A N 1
ATOM 823 C CA . VAL A 1 107 ? -16.459 -9.576 26.147 1.00 82.94 107 VAL A CA 1
ATOM 824 C C . VAL A 1 107 ? -16.354 -8.354 27.050 1.00 82.94 107 VAL A C 1
ATOM 826 O O . VAL A 1 107 ? -15.409 -8.294 27.828 1.00 82.94 107 VAL A O 1
ATOM 829 N N . THR A 1 108 ? -17.298 -7.410 27.017 1.00 80.12 108 THR A N 1
ATOM 830 C CA . THR A 1 108 ? -17.302 -6.270 27.947 1.00 80.12 108 THR A CA 1
ATOM 831 C C . THR A 1 108 ? -17.498 -6.716 29.384 1.00 80.12 108 THR A C 1
ATOM 833 O O . THR A 1 108 ? -16.794 -6.208 30.252 1.00 80.12 108 THR A O 1
ATOM 836 N N . ASP A 1 109 ? -18.351 -7.706 29.636 1.00 83.00 109 ASP A N 1
ATOM 837 C CA . ASP A 1 109 ? -18.556 -8.240 30.985 1.00 83.00 109 ASP A CA 1
ATOM 838 C C . ASP A 1 109 ? -17.322 -9.004 31.480 1.00 83.00 109 ASP A C 1
ATOM 840 O O . ASP A 1 109 ? -16.869 -8.809 32.613 1.00 83.00 109 ASP A O 1
ATOM 844 N N . GLY A 1 110 ? -16.708 -9.818 30.614 1.00 81.81 110 GLY A N 1
ATOM 845 C CA . GLY A 1 110 ? -15.450 -10.504 30.917 1.00 81.81 110 GLY A CA 1
ATOM 846 C C . GLY A 1 110 ? -14.277 -9.538 31.117 1.00 81.81 110 GLY A C 1
ATOM 847 O O . GLY A 1 110 ? -13.452 -9.737 32.010 1.00 81.81 110 GLY A O 1
ATOM 848 N N . PHE A 1 111 ? -14.226 -8.461 30.334 1.00 81.12 111 PHE A N 1
ATOM 849 C CA . PHE A 1 111 ? -13.208 -7.417 30.420 1.00 81.12 111 PHE A CA 1
ATOM 850 C C . PHE A 1 111 ? -13.388 -6.570 31.682 1.00 81.12 111 PHE A C 1
ATOM 852 O O . PHE A 1 111 ? -12.428 -6.385 32.423 1.00 81.12 111 PHE A O 1
ATOM 859 N N . ALA A 1 112 ? -14.610 -6.135 31.994 1.00 80.62 112 ALA A N 1
ATOM 860 C CA . ALA A 1 112 ? -14.924 -5.397 33.216 1.00 80.62 112 ALA A CA 1
ATOM 861 C C . ALA A 1 112 ? -14.623 -6.232 34.469 1.00 80.62 112 ALA A C 1
ATOM 863 O O . ALA A 1 112 ? -13.955 -5.752 35.385 1.00 80.62 112 ALA A O 1
ATOM 864 N N . THR A 1 113 ? -15.018 -7.507 34.474 1.00 82.50 113 THR A N 1
ATOM 865 C CA . THR A 1 113 ? -14.713 -8.434 35.575 1.00 82.50 113 THR A CA 1
ATOM 866 C C . THR A 1 113 ? -13.205 -8.689 35.695 1.00 82.50 113 THR A C 1
ATOM 868 O O . THR A 1 113 ? -12.671 -8.777 36.803 1.00 82.50 113 THR A O 1
ATOM 871 N N . GLY A 1 114 ? -12.493 -8.787 34.567 1.00 83.75 114 GLY A N 1
ATOM 872 C CA . GLY A 1 114 ? -11.038 -8.957 34.526 1.00 83.75 114 GLY A CA 1
ATOM 873 C C . GLY A 1 114 ? -10.279 -7.737 35.050 1.00 83.75 114 GLY A C 1
ATOM 874 O O . GLY A 1 114 ? -9.365 -7.882 35.862 1.00 83.75 114 GLY A O 1
ATOM 875 N N . LEU A 1 115 ? -10.693 -6.532 34.657 1.00 81.88 115 LEU A N 1
ATOM 876 C CA . LEU A 1 115 ? -10.116 -5.281 35.147 1.00 81.88 115 LEU A CA 1
ATOM 877 C C . LEU A 1 115 ? -10.400 -5.068 36.638 1.00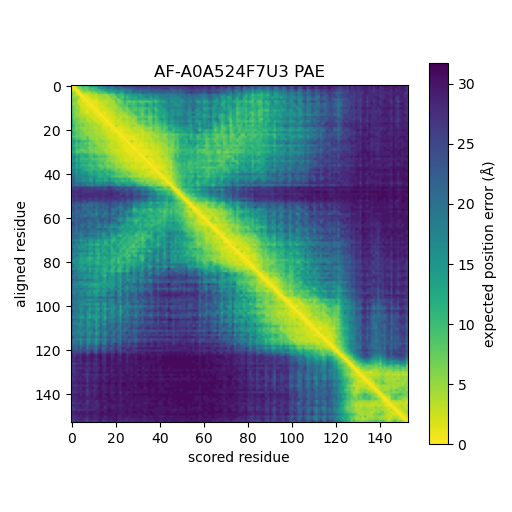 81.88 115 LEU A C 1
ATOM 879 O O . LEU A 1 115 ? -9.499 -4.673 37.380 1.00 81.88 115 LEU A O 1
ATOM 883 N N . GLN A 1 116 ? -11.602 -5.418 37.101 1.00 81.75 116 GLN A N 1
ATOM 884 C CA . GLN A 1 116 ? -11.965 -5.323 38.514 1.00 81.75 116 GLN A CA 1
ATOM 885 C C . GLN A 1 116 ? -11.121 -6.262 39.390 1.00 81.75 116 GLN A C 1
ATOM 887 O O . GLN A 1 116 ? -10.688 -5.860 40.469 1.00 81.75 116 GLN A O 1
ATOM 892 N N . LYS A 1 117 ? -10.803 -7.474 38.909 1.00 80.44 117 LYS A N 1
ATOM 893 C CA . LYS A 1 117 ? -9.869 -8.394 39.589 1.00 80.44 117 LYS A CA 1
ATOM 894 C C . LYS A 1 117 ? -8.441 -7.847 39.683 1.00 80.44 117 LYS A C 1
ATOM 896 O O . LYS A 1 117 ? -7.732 -8.184 40.625 1.00 80.44 117 LYS A O 1
ATOM 901 N N . HIS A 1 118 ? -8.037 -6.993 38.744 1.00 80.81 118 HIS A N 1
ATOM 902 C CA . HIS A 1 118 ? -6.742 -6.307 38.745 1.00 80.81 118 HIS A CA 1
ATOM 903 C C . HIS A 1 118 ? -6.793 -4.888 39.342 1.00 80.81 118 HIS A C 1
ATOM 905 O O . HIS A 1 118 ? -5.829 -4.135 39.222 1.00 80.81 118 HIS A O 1
ATOM 911 N N . GLY A 1 119 ? -7.888 -4.525 40.021 1.00 69.62 119 GLY A N 1
ATOM 912 C CA . GLY A 1 119 ? -8.003 -3.267 40.765 1.00 69.62 119 GLY A CA 1
ATOM 913 C C . GLY A 1 119 ? -8.241 -2.019 39.909 1.00 69.62 119 GLY A C 1
ATOM 914 O O . GLY A 1 119 ? -8.178 -0.910 40.436 1.00 69.62 119 GLY A O 1
ATOM 915 N N . MET A 1 120 ? -8.538 -2.166 38.615 1.00 65.69 120 MET A N 1
ATOM 916 C CA . MET A 1 120 ? -8.909 -1.056 37.733 1.00 65.69 120 MET A CA 1
ATOM 917 C C . MET A 1 120 ? -10.429 -1.068 37.536 1.00 65.69 120 MET A C 1
ATOM 919 O O . MET A 1 120 ? -10.967 -1.942 36.870 1.00 65.69 120 MET A O 1
ATOM 923 N N . SER A 1 121 ? -11.153 -0.120 38.132 1.00 63.72 121 SER A N 1
ATOM 924 C CA . SER A 1 121 ? -12.597 0.025 37.899 1.00 63.72 121 SER A CA 1
ATOM 925 C C . SER A 1 121 ? -12.853 1.036 36.782 1.00 63.72 121 SER A C 1
ATOM 927 O O . SER A 1 121 ? -12.444 2.188 36.895 1.00 63.72 121 SER A O 1
ATOM 929 N N . LEU A 1 122 ? -13.574 0.630 35.731 1.00 65.38 122 LEU A N 1
ATOM 930 C CA . LEU A 1 122 ? -14.093 1.527 34.682 1.00 65.38 122 LEU A CA 1
ATOM 931 C C . LEU A 1 122 ? -15.330 2.332 35.134 1.00 65.38 122 LEU A C 1
ATOM 933 O O . LEU A 1 122 ? -15.841 3.153 34.379 1.00 65.38 122 LEU A O 1
ATOM 937 N N . GLY A 1 123 ? -15.800 2.123 36.366 1.00 56.62 123 GLY A N 1
ATOM 938 C CA . GLY A 1 123 ? -16.869 2.894 36.992 1.00 56.62 123 GLY A CA 1
ATOM 939 C C . GLY A 1 123 ? -16.434 3.324 38.383 1.00 56.62 123 GLY A C 1
ATOM 940 O O . GLY A 1 123 ? -16.397 2.514 39.312 1.00 56.62 123 GLY A O 1
ATOM 941 N N . GLY A 1 124 ? -16.058 4.592 38.526 1.00 45.84 124 GLY A N 1
ATOM 942 C CA . GLY A 1 124 ? -15.755 5.183 39.821 1.00 45.84 124 GLY A CA 1
ATOM 943 C C . GLY A 1 124 ? -16.993 5.151 40.711 1.00 45.84 124 GLY A C 1
ATOM 944 O O . GLY A 1 124 ? -17.856 6.014 40.604 1.00 45.84 124 GLY A O 1
ATOM 945 N N . LYS A 1 125 ? -17.070 4.180 41.624 1.00 47.53 125 LYS A N 1
ATOM 946 C CA . LYS A 1 125 ? -17.702 4.458 42.911 1.00 47.53 125 LYS A CA 1
ATOM 947 C C . LYS A 1 125 ? -16.761 5.431 43.610 1.00 47.53 125 LYS A C 1
ATOM 949 O O . LYS A 1 125 ? -15.709 5.014 44.097 1.00 47.53 125 LYS A O 1
ATOM 954 N N . GLU A 1 126 ? -17.088 6.721 43.563 1.00 52.44 126 GLU A N 1
ATOM 955 C CA . GLU A 1 126 ? -16.447 7.719 44.415 1.00 52.44 126 GLU A CA 1
ATOM 956 C C . GLU A 1 126 ? -16.590 7.242 45.859 1.00 52.44 126 GLU A C 1
ATOM 958 O O . GLU A 1 126 ? -17.673 7.237 46.437 1.00 52.44 126 GLU A O 1
ATOM 963 N N . THR A 1 127 ? -15.489 6.753 46.422 1.00 52.06 127 THR A N 1
ATOM 964 C CA . THR A 1 127 ? -15.397 6.521 47.857 1.00 52.06 127 THR A CA 1
ATOM 965 C C . THR A 1 127 ? -15.141 7.888 48.464 1.00 52.06 127 THR A C 1
ATOM 967 O O . THR A 1 127 ? -14.029 8.415 48.386 1.00 52.06 127 THR A O 1
ATOM 970 N N . ILE A 1 128 ? -16.200 8.512 48.978 1.00 55.41 128 ILE A N 1
ATOM 971 C CA . ILE A 1 128 ? -16.103 9.779 49.697 1.00 55.41 128 ILE A CA 1
ATOM 972 C C . ILE A 1 128 ? -15.289 9.491 50.961 1.00 55.41 128 ILE A C 1
ATOM 974 O O . ILE A 1 128 ? -15.748 8.818 51.878 1.00 55.41 128 ILE A O 1
ATOM 978 N N . LYS A 1 129 ? -14.029 9.930 50.974 1.00 64.50 129 LYS A N 1
ATOM 979 C CA . LYS A 1 129 ? -13.156 9.817 52.146 1.00 64.50 129 LYS A CA 1
ATOM 980 C C . LYS A 1 129 ? -13.301 11.078 52.983 1.00 64.50 129 LYS A C 1
ATOM 982 O O . LYS A 1 129 ? -13.067 12.181 52.482 1.00 64.50 129 LYS A O 1
ATOM 987 N N . VAL A 1 130 ? -13.661 10.921 54.251 1.00 67.56 130 VAL A N 1
ATOM 988 C CA . VAL A 1 130 ? -13.824 12.029 55.194 1.00 67.56 130 VAL A CA 1
ATOM 989 C C . VAL A 1 130 ? -12.458 12.374 55.784 1.00 67.56 130 VAL A C 1
ATOM 991 O O . VAL A 1 130 ? -11.697 11.510 56.221 1.00 67.56 130 VAL A O 1
ATOM 994 N N . LYS A 1 131 ? -12.098 13.659 55.761 1.00 74.12 131 LYS A N 1
ATOM 995 C CA . LYS A 1 131 ? -10.822 14.142 56.298 1.00 74.12 131 LYS A CA 1
ATOM 996 C C . LYS A 1 131 ? -10.956 14.413 57.796 1.00 74.12 131 LYS A C 1
ATOM 998 O O . LYS A 1 131 ? -11.718 15.293 58.187 1.00 74.12 131 LYS A O 1
ATOM 1003 N N . CYS A 1 132 ? -10.144 13.742 58.611 1.00 75.44 132 CYS A N 1
ATOM 1004 C CA . CYS A 1 132 ? -10.056 14.002 60.047 1.00 75.44 132 CYS A CA 1
ATOM 1005 C C . CYS A 1 132 ? -9.634 15.455 60.312 1.00 75.44 132 CYS A C 1
ATOM 1007 O O . CYS A 1 132 ? -8.587 15.907 59.827 1.00 75.44 132 CYS A O 1
ATOM 1009 N N . ARG A 1 133 ? -10.416 16.174 61.127 1.00 76.12 133 ARG A N 1
ATOM 1010 C CA . ARG A 1 133 ? -10.153 17.586 61.466 1.00 76.12 133 ARG A CA 1
ATOM 1011 C C . ARG A 1 133 ? -8.860 17.797 62.253 1.00 76.12 133 ARG A C 1
ATOM 1013 O O . ARG A 1 133 ? -8.244 18.847 62.114 1.00 76.12 133 ARG A O 1
ATOM 1020 N N . ASN A 1 134 ? -8.444 16.811 63.048 1.00 71.94 134 ASN A N 1
ATOM 1021 C CA . ASN A 1 134 ? -7.288 16.953 63.930 1.00 71.94 134 ASN A CA 1
ATOM 1022 C C . ASN A 1 134 ? -5.953 16.594 63.254 1.00 71.94 134 ASN A C 1
ATOM 1024 O O . ASN A 1 134 ? -4.988 17.343 63.346 1.00 71.94 134 ASN A O 1
ATOM 1028 N N . CYS A 1 135 ? -5.874 15.457 62.555 1.00 74.69 135 CYS A N 1
ATOM 1029 C CA . CYS A 1 135 ? -4.603 14.979 61.987 1.00 74.69 135 CYS A CA 1
ATOM 1030 C C . CYS A 1 135 ? -4.534 15.033 60.453 1.00 74.69 135 CYS A C 1
ATOM 1032 O O . CYS A 1 135 ? -3.496 14.711 59.872 1.00 74.69 135 CYS A O 1
ATOM 1034 N N . GLY A 1 136 ? -5.632 15.410 59.789 1.00 73.19 136 GLY A N 1
ATOM 1035 C CA . GLY A 1 136 ? -5.712 15.512 58.332 1.00 73.19 136 GLY A CA 1
ATOM 1036 C C . GLY A 1 136 ? -5.695 14.176 57.583 1.00 73.19 136 GLY A C 1
ATOM 1037 O O . GLY A 1 136 ? -5.607 14.190 56.357 1.00 73.19 136 GLY A O 1
ATOM 1038 N N . TYR A 1 137 ? -5.768 13.045 58.290 1.00 77.94 137 TYR A N 1
ATOM 1039 C CA . TYR A 1 137 ? -5.827 11.708 57.697 1.00 77.94 137 TYR A CA 1
ATOM 1040 C C . TYR A 1 137 ? -7.200 11.446 57.057 1.00 77.94 137 TYR A C 1
ATOM 1042 O O . TYR A 1 137 ? -8.219 11.901 57.575 1.00 77.94 137 TYR A O 1
ATOM 1050 N N . LEU A 1 138 ? -7.214 10.751 55.918 1.00 76.06 138 LEU A N 1
ATOM 1051 C CA . LEU A 1 138 ? -8.422 10.421 55.156 1.00 76.06 138 LEU A CA 1
ATOM 1052 C C . LEU A 1 138 ? -8.966 9.077 55.638 1.00 76.06 138 LEU A C 1
ATOM 1054 O O . LEU A 1 138 ? -8.329 8.052 55.395 1.00 76.06 138 LEU A O 1
ATOM 1058 N N . GLU A 1 139 ? -10.125 9.099 56.288 1.00 74.38 139 GLU A N 1
ATOM 1059 C CA . GLU A 1 139 ? -10.829 7.904 56.754 1.00 74.38 139 GLU A CA 1
ATOM 1060 C C . GLU A 1 139 ? -12.092 7.604 55.940 1.00 74.38 139 GLU A C 1
ATOM 1062 O O . GLU A 1 139 ? -12.589 8.442 55.181 1.00 74.38 139 GLU A O 1
ATOM 1067 N N . SER A 1 140 ? -12.577 6.373 56.068 1.00 72.38 140 SER A N 1
ATOM 1068 C CA . SER A 1 140 ? -13.875 5.944 55.535 1.00 72.38 140 SER A CA 1
ATOM 1069 C C . SER A 1 140 ? -15.047 6.598 56.288 1.00 72.38 140 SER A C 1
ATOM 1071 O O . SER A 1 140 ? -14.925 6.901 57.471 1.00 72.38 140 SER A O 1
ATOM 1073 N N . GLU A 1 141 ? -16.168 6.843 55.598 1.00 67.56 141 GLU A N 1
ATOM 1074 C CA . GLU A 1 141 ? -17.371 7.506 56.150 1.00 67.56 141 GLU A CA 1
ATOM 1075 C C . GLU A 1 141 ? -17.956 6.784 57.377 1.00 67.56 141 GLU A C 1
ATOM 1077 O O . GLU A 1 141 ? -18.524 7.427 58.254 1.00 67.56 141 GLU A O 1
ATOM 1082 N N . ASP A 1 142 ? -17.747 5.470 57.476 1.00 63.19 142 ASP A N 1
ATOM 1083 C CA . ASP A 1 142 ? -18.293 4.629 58.546 1.00 63.19 142 ASP A CA 1
ATOM 1084 C C . ASP A 1 142 ? -17.446 4.634 59.835 1.00 63.19 142 ASP A C 1
ATOM 1086 O O . ASP A 1 142 ? -17.770 3.937 60.799 1.00 63.19 142 ASP A O 1
ATOM 1090 N N . ALA A 1 143 ? -16.334 5.374 59.872 1.00 64.81 143 ALA A N 1
ATOM 1091 C CA . ALA A 1 143 ? -15.453 5.400 61.032 1.00 64.81 143 ALA A CA 1
ATOM 1092 C C . ALA A 1 143 ? -15.876 6.499 62.028 1.00 64.81 143 ALA A C 1
ATOM 1094 O O . ALA A 1 143 ? -15.712 7.688 61.777 1.00 64.81 143 ALA A O 1
ATOM 1095 N N . GLU A 1 144 ? -16.373 6.109 63.208 1.00 73.00 144 GLU A N 1
ATOM 1096 C CA . GLU A 1 144 ? -16.683 7.053 64.301 1.00 73.00 144 GLU A CA 1
ATOM 1097 C C . GLU A 1 144 ? -15.416 7.684 64.915 1.00 73.00 144 GLU A C 1
ATOM 1099 O O . GLU A 1 144 ? -15.458 8.783 65.472 1.00 73.00 144 GLU A O 1
ATOM 1104 N N . PHE A 1 145 ? -14.268 7.006 64.788 1.00 75.06 145 PHE A N 1
ATOM 1105 C CA . PHE A 1 145 ? -12.985 7.414 65.360 1.00 75.06 145 PHE A CA 1
ATOM 1106 C C . PHE A 1 145 ? -11.850 7.267 64.347 1.00 75.06 145 PHE A C 1
ATOM 1108 O O . PHE A 1 145 ? -11.764 6.287 63.611 1.00 75.06 145 PHE A O 1
ATOM 1115 N N . CYS A 1 146 ? -10.933 8.234 64.328 1.00 79.19 146 CYS A N 1
ATOM 1116 C CA . CYS A 1 146 ? -9.806 8.241 63.411 1.00 79.19 146 CYS A CA 1
ATOM 1117 C C . CYS A 1 146 ? -8.762 7.203 63.835 1.00 79.19 146 CYS A C 1
ATOM 1119 O O . CYS A 1 146 ? -8.158 7.330 64.903 1.00 79.19 146 CYS A O 1
ATOM 1121 N N . SER A 1 147 ? -8.442 6.257 62.950 1.00 78.69 147 SER A N 1
ATOM 1122 C CA . SER A 1 147 ? -7.452 5.193 63.190 1.00 78.69 147 SER A CA 1
ATOM 1123 C C . SER A 1 147 ? -6.047 5.696 63.546 1.00 78.69 147 SER A C 1
ATOM 1125 O O . SER A 1 147 ? -5.243 4.957 64.110 1.00 78.69 147 SER A O 1
ATOM 1127 N N . LYS A 1 148 ? -5.717 6.950 63.208 1.00 75.75 148 LYS A N 1
ATOM 1128 C CA . LYS A 1 148 ? -4.372 7.511 63.401 1.00 75.75 148 LYS A CA 1
ATOM 1129 C C . LYS A 1 148 ? -4.212 8.295 64.704 1.00 75.75 148 LYS A C 1
ATOM 1131 O O . LYS A 1 148 ? -3.134 8.279 65.289 1.00 75.75 148 LYS A O 1
ATOM 1136 N N . CYS A 1 149 ? -5.240 9.025 65.131 1.00 78.25 149 CYS A N 1
ATOM 1137 C CA . CYS A 1 149 ? -5.163 9.884 66.318 1.00 78.25 149 CYS A CA 1
ATOM 1138 C C . CYS A 1 149 ? -6.149 9.500 67.425 1.00 78.25 149 CYS A C 1
ATOM 1140 O O . CYS A 1 149 ? -6.116 10.119 68.485 1.00 78.25 149 CYS A O 1
ATOM 1142 N N . GLY A 1 150 ? -7.016 8.509 67.192 1.00 74.50 150 GLY A N 1
ATOM 1143 C CA . GLY A 1 150 ? -8.002 8.023 68.160 1.00 74.50 150 GLY A CA 1
ATOM 1144 C C . GLY A 1 150 ? -9.099 9.031 68.513 1.00 74.50 150 GLY A C 1
ATOM 1145 O O . GLY A 1 150 ? -9.883 8.779 69.419 1.00 74.50 150 GLY A O 1
ATOM 1146 N N . GLN A 1 151 ? -9.153 10.178 67.832 1.00 75.69 151 GLN A N 1
ATOM 1147 C CA . GLN A 1 151 ? -10.181 11.196 68.042 1.00 75.69 151 GLN A CA 1
ATOM 1148 C C . GLN A 1 151 ? -11.352 10.995 67.088 1.00 75.69 151 GLN A C 1
ATOM 1150 O O . GLN A 1 151 ? -11.165 10.469 65.990 1.00 75.69 151 GLN A O 1
ATOM 1155 N N . SER A 1 152 ? -12.542 11.439 67.492 1.00 76.12 152 SER A N 1
ATOM 1156 C CA . SER A 1 152 ? -13.715 11.441 66.619 1.00 76.12 152 SER A CA 1
ATOM 1157 C C . SER A 1 152 ? -13.457 12.276 65.360 1.00 76.12 152 SER A C 1
ATOM 1159 O O . SER A 1 152 ? -12.777 13.309 65.416 1.00 76.12 152 SER A O 1
ATOM 1161 N N . ILE A 1 153 ? -13.916 11.764 64.216 1.00 69.69 153 ILE A N 1
ATOM 1162 C CA . ILE A 1 153 ? -13.593 12.287 62.875 1.00 69.69 153 ILE A CA 1
ATOM 1163 C C . ILE A 1 153 ? -14.434 13.517 62.536 1.00 69.69 153 ILE A C 1
ATOM 1165 O O . ILE A 1 153 ? -15.632 13.538 62.889 1.00 69.69 153 ILE A O 1
#

Solvent-accessible surface area (backbone atoms only — not comparable to full-atom values): 8666 Å² total; per-residue (Å²): 136,80,79,50,75,64,61,54,51,52,52,52,53,53,52,52,54,54,25,52,51,40,32,52,54,17,50,52,42,37,52,53,27,52,52,50,46,52,52,52,51,54,54,62,76,64,67,66,88,88,57,64,68,68,50,58,52,50,53,53,53,35,51,54,49,32,56,62,19,49,54,48,29,53,54,17,46,52,52,46,51,59,65,47,44,66,59,50,48,58,54,47,48,68,73,41,42,69,58,48,51,57,50,48,54,57,48,49,53,52,47,53,54,51,33,47,76,72,72,46,66,96,63,82,76,79,76,69,60,43,64,25,83,86,82,65,50,75,39,61,76,87,48,72,48,33,93,86,77,73,42,72,84

pLDDT: mean 71.56, std 8.07, range [45.84, 84.25]

Foldseek 3Di:
DDDPPVNVVVVLVVLQVVLVVLLVVLVVQLVVLVVLVVVLVVCVVVDDPPPPVVSVVSVVVSVVSNVVSVVSNVVSVVSNVVSCCVVVVVVCCVVCVVVCVVVVVVVVVVVQVVCVVVVHHPDDPPQPFDQDPPPRDTHGPPDQADPPPRHGD

Secondary structure (DSSP, 8-state):
----HHHHHHHHHHHHHHHHHHHHHHHHHHHHHHHHHHHHHHHHHT--GGGHHHHHHHHHHHHHHHHHHHHHHHHHHHHHHHHHHHHHHHHHHHHHHHHHHHHHHHHHHHHHHHHHHTT--SS-----EEEPTTT--EEETT-SB-TTT-SB-

Nearest PDB structures (foldseek):
  1g73-assembly2_B  TM=5.193E-01  e=5.431E+00  Homo sapiens
  5c1f-assembly1_B  TM=4.215E-01  e=2.806E+00  Schizosaccharomyces pombe 972h-